Protein AF-A0ABD0NSM3-F1 (afdb_monomer_lite)

Radius of gyration: 14.4 Å; chains: 1; bounding box: 36×29×40 Å

Foldseek 3Di:
DVCLPVPQKWKKKKWWWWDDPNDIDIDIWIWIDHPNWIWTAADDPDPQCGTGRDDDVSNQVVCVVVVIHTAKMAIWATDHSDPPDPDDTGTHPDMDGPVPDDPVVVVVSVVVVVVVNVVD

Sequence (120 aa):
YLTNGLTSVERFPISFKTQFSGHHFHHVVLGVYCNGRYGTLGMSRRADLMDRSELVFDFEDSYRRYQHTMKKIKIGLYVPHNPHVFQPIEWNYLVINACKQSREDMRKELEKHGRDMRMK

Structure (mmCIF, N/CA/C/O backbone):
data_AF-A0ABD0NSM3-F1
#
_entry.id   AF-A0ABD0NSM3-F1
#
loop_
_atom_site.group_PDB
_atom_site.id
_atom_site.type_symbol
_atom_site.label_atom_id
_atom_site.label_alt_id
_atom_site.label_comp_id
_atom_site.label_asym_id
_atom_site.label_entity_id
_atom_site.label_seq_id
_atom_site.pdbx_PDB_ins_code
_atom_site.Cartn_x
_atom_site.Cartn_y
_atom_site.Cartn_z
_atom_site.occupancy
_atom_site.B_iso_or_equiv
_atom_site.auth_seq_id
_atom_site.auth_comp_id
_atom_site.auth_asym_id
_atom_site.auth_atom_id
_atom_site.pdbx_PDB_model_num
ATOM 1 N N . TYR A 1 1 ? 12.746 -9.242 -6.392 1.00 87.62 1 TYR A N 1
ATOM 2 C CA . TYR A 1 1 ? 13.624 -10.261 -6.994 1.00 87.62 1 TYR A CA 1
ATOM 3 C C . TYR A 1 1 ? 12.941 -10.944 -8.171 1.00 87.62 1 TYR A C 1
ATOM 5 O O . TYR A 1 1 ? 13.308 -10.648 -9.297 1.00 87.62 1 TYR A O 1
ATOM 13 N N . LEU A 1 2 ? 11.894 -11.752 -7.944 1.00 93.38 2 LEU A N 1
ATOM 14 C CA . LEU A 1 2 ? 11.190 -12.486 -9.014 1.00 93.38 2 LEU A CA 1
ATOM 15 C C . LEU A 1 2 ? 10.597 -11.586 -10.111 1.00 93.38 2 LEU A C 1
ATOM 17 O O . LEU A 1 2 ? 10.508 -11.978 -11.264 1.00 93.38 2 LEU A O 1
ATOM 21 N N . THR A 1 3 ? 10.232 -10.355 -9.761 1.00 93.38 3 THR A N 1
ATOM 22 C CA . THR A 1 3 ? 9.640 -9.369 -10.674 1.00 93.38 3 THR A CA 1
ATOM 23 C C . THR A 1 3 ? 10.645 -8.349 -11.216 1.00 93.38 3 THR A C 1
ATOM 25 O O . THR A 1 3 ? 10.247 -7.394 -11.869 1.00 93.38 3 THR A O 1
ATOM 28 N N . ASN A 1 4 ? 11.952 -8.511 -10.963 1.00 91.81 4 ASN A N 1
ATOM 29 C CA . ASN A 1 4 ? 12.960 -7.541 -11.413 1.00 91.81 4 ASN A CA 1
ATOM 30 C C . ASN A 1 4 ? 13.041 -7.449 -12.947 1.00 91.81 4 ASN A C 1
ATOM 32 O O . ASN A 1 4 ? 13.235 -6.359 -13.469 1.00 91.81 4 ASN A O 1
ATOM 36 N N . GLY A 1 5 ? 12.855 -8.562 -13.664 1.00 92.94 5 GLY A N 1
ATOM 37 C CA . GLY A 1 5 ? 12.895 -8.585 -15.133 1.00 92.94 5 GLY A CA 1
ATOM 38 C C . GLY A 1 5 ? 11.654 -7.998 -15.818 1.00 92.94 5 GLY A C 1
ATOM 39 O O . GLY A 1 5 ? 11.665 -7.806 -17.028 1.00 92.94 5 GLY A O 1
ATOM 40 N N . LEU A 1 6 ? 10.588 -7.708 -15.065 1.00 93.75 6 LEU A N 1
ATOM 41 C CA . LEU A 1 6 ? 9.323 -7.204 -15.599 1.00 93.75 6 LEU A CA 1
ATOM 42 C C . LEU A 1 6 ? 9.308 -5.673 -15.561 1.00 93.75 6 LEU A C 1
ATOM 44 O O . LEU A 1 6 ? 8.710 -5.084 -14.669 1.00 93.75 6 LEU A O 1
ATOM 48 N N . THR A 1 7 ? 9.972 -5.021 -16.511 1.00 91.12 7 THR A N 1
ATOM 49 C CA . THR A 1 7 ? 10.129 -3.550 -16.535 1.00 91.12 7 THR A CA 1
ATOM 50 C C . THR A 1 7 ? 8.822 -2.774 -16.703 1.00 91.12 7 THR A C 1
ATOM 52 O O . THR A 1 7 ? 8.774 -1.593 -16.397 1.00 91.12 7 THR A O 1
ATOM 55 N N . SER A 1 8 ? 7.747 -3.421 -17.156 1.00 92.50 8 SER A N 1
ATOM 56 C CA . SER A 1 8 ? 6.405 -2.829 -17.215 1.00 92.50 8 SER A CA 1
ATOM 57 C C . SER A 1 8 ? 5.652 -2.870 -15.877 1.00 92.50 8 SER A C 1
ATOM 59 O O . SER A 1 8 ? 4.496 -2.445 -15.818 1.00 92.50 8 SER A O 1
ATOM 61 N N . VAL A 1 9 ? 6.251 -3.454 -14.832 1.00 94.69 9 VAL A N 1
ATOM 62 C CA . VAL A 1 9 ? 5.643 -3.638 -13.511 1.00 94.69 9 VAL A CA 1
ATOM 63 C C . VAL A 1 9 ? 6.428 -2.848 -12.477 1.00 94.69 9 VAL A C 1
ATOM 65 O O . VAL A 1 9 ? 7.460 -3.297 -11.983 1.00 94.69 9 VAL A O 1
ATOM 68 N N . GLU A 1 10 ? 5.871 -1.714 -12.079 1.00 95.31 10 GLU A N 1
ATOM 69 C CA . GLU A 1 10 ? 6.398 -0.931 -10.971 1.00 95.31 10 GLU A CA 1
ATOM 70 C C . GLU A 1 10 ? 6.034 -1.577 -9.637 1.00 95.31 10 GLU A C 1
ATOM 72 O O . GLU A 1 10 ? 4.959 -2.163 -9.480 1.00 95.31 10 GLU A O 1
ATOM 77 N N . ARG A 1 11 ? 6.940 -1.501 -8.660 1.00 95.69 11 ARG A N 1
ATOM 78 C CA . ARG A 1 11 ? 6.809 -2.225 -7.386 1.00 95.69 11 ARG A CA 1
ATOM 79 C C . ARG A 1 11 ? 7.147 -1.312 -6.234 1.00 95.69 11 ARG A C 1
ATOM 81 O O . ARG A 1 11 ? 8.178 -0.659 -6.274 1.00 95.69 11 ARG A O 1
ATOM 88 N N . PHE A 1 12 ? 6.340 -1.310 -5.189 1.00 95.94 12 PHE A N 1
ATOM 89 C CA . PHE A 1 12 ? 6.537 -0.446 -4.031 1.00 95.94 12 PHE A CA 1
ATOM 90 C C . PHE A 1 12 ? 6.029 -1.140 -2.768 1.00 95.94 12 PHE A C 1
ATOM 92 O O . PHE A 1 12 ? 5.035 -1.866 -2.819 1.00 95.94 12 PHE A O 1
ATOM 99 N N . PRO A 1 13 ? 6.687 -0.976 -1.614 1.00 96.25 13 PRO A N 1
ATOM 100 C CA . PRO A 1 13 ? 6.233 -1.630 -0.400 1.00 96.25 13 PRO A CA 1
ATOM 101 C C . PRO A 1 13 ? 5.024 -0.907 0.200 1.00 96.25 13 PRO A C 1
ATOM 103 O O . PRO A 1 13 ? 4.981 0.324 0.258 1.00 96.25 13 PRO A O 1
ATOM 106 N N . ILE A 1 14 ? 4.070 -1.682 0.712 1.00 95.88 14 ILE A N 1
ATOM 107 C CA . ILE A 1 14 ? 2.935 -1.187 1.494 1.00 95.88 14 ILE A CA 1
ATOM 108 C C . ILE A 1 14 ? 2.971 -1.876 2.853 1.00 95.88 14 ILE A C 1
ATOM 110 O O . ILE A 1 14 ? 2.915 -3.101 2.946 1.00 95.88 14 ILE A O 1
ATOM 114 N N . SER A 1 15 ? 3.071 -1.086 3.918 1.00 96.56 15 SER A N 1
ATOM 115 C CA . SER A 1 15 ? 3.098 -1.582 5.292 1.00 96.56 15 SER A CA 1
ATOM 116 C C . SER A 1 15 ? 1.841 -1.173 6.046 1.00 96.56 15 SER A C 1
ATOM 118 O O . SER A 1 15 ? 1.481 0.003 6.092 1.00 96.56 15 SER A O 1
ATOM 120 N N . PHE A 1 16 ? 1.232 -2.129 6.732 1.00 96.25 16 PHE A N 1
ATOM 121 C CA . PHE A 1 16 ? 0.074 -1.932 7.588 1.00 96.25 16 PHE A CA 1
ATOM 122 C C . PHE A 1 16 ? 0.464 -2.150 9.046 1.00 96.25 16 PHE A C 1
ATOM 124 O O . PHE A 1 16 ? 1.054 -3.170 9.411 1.00 96.25 16 PHE A O 1
ATOM 131 N N . LYS A 1 17 ? 0.104 -1.191 9.898 1.00 97.56 17 LYS A N 1
ATOM 132 C CA . LYS A 1 17 ? 0.094 -1.357 11.350 1.00 97.56 17 LYS A CA 1
ATOM 133 C C . LYS A 1 17 ? -1.353 -1.455 11.799 1.00 97.56 17 LYS A C 1
ATOM 135 O O . LYS A 1 17 ? -2.110 -0.498 11.630 1.00 97.56 17 LYS A O 1
ATOM 140 N N . THR A 1 18 ? -1.714 -2.570 12.415 1.00 97.31 18 THR A N 1
ATOM 141 C CA . THR A 1 18 ? -3.058 -2.798 12.956 1.00 97.31 18 THR A CA 1
ATOM 142 C C . THR A 1 18 ? -3.005 -3.068 14.453 1.00 97.31 18 THR A C 1
ATOM 144 O O . THR A 1 18 ? -1.932 -3.295 15.016 1.00 97.31 18 THR A O 1
ATOM 147 N N . GLN A 1 19 ? -4.158 -3.000 15.111 1.00 97.75 19 GLN A N 1
ATOM 148 C CA . GLN A 1 19 ? -4.319 -3.366 16.513 1.00 97.75 19 GLN A CA 1
ATOM 149 C C . GLN A 1 19 ? -5.439 -4.395 16.655 1.00 97.75 19 GLN A C 1
ATOM 151 O O . GLN A 1 19 ? -6.515 -4.195 16.097 1.00 97.75 19 GLN A O 1
ATOM 156 N N . PHE A 1 20 ? -5.194 -5.454 17.421 1.00 97.00 20 PHE A N 1
ATOM 157 C CA . PHE A 1 20 ? -6.185 -6.464 17.793 1.00 97.00 20 PHE A CA 1
ATOM 158 C C . PHE A 1 20 ? -5.933 -6.891 19.241 1.00 97.00 20 PHE A C 1
ATOM 160 O O . PHE A 1 20 ? -4.786 -7.121 19.622 1.00 97.00 20 PHE A O 1
ATOM 167 N N . SER A 1 21 ? -6.988 -6.931 20.060 1.00 95.69 21 SER A N 1
ATOM 168 C CA . SER A 1 21 ? -6.920 -7.308 21.484 1.00 95.69 21 SER A CA 1
ATOM 169 C C . SER A 1 21 ? -5.803 -6.599 22.265 1.00 95.69 21 SER A C 1
ATOM 171 O O . SER A 1 21 ? -5.029 -7.223 22.979 1.00 95.69 21 SER A O 1
ATOM 173 N N . GLY A 1 22 ? -5.661 -5.283 22.072 1.00 94.19 22 GLY A N 1
ATOM 174 C CA . GLY A 1 22 ? -4.632 -4.460 22.726 1.00 94.19 22 GLY A CA 1
ATOM 175 C C . GLY A 1 22 ? -3.232 -4.539 22.099 1.00 94.19 22 GLY A C 1
ATOM 176 O O . GLY A 1 22 ? -2.454 -3.595 22.242 1.00 94.19 22 GLY A O 1
ATOM 177 N N . HIS A 1 23 ? -2.929 -5.579 21.319 1.00 97.00 23 HIS A N 1
ATOM 178 C CA . HIS A 1 23 ? -1.625 -5.785 20.689 1.00 97.00 23 HIS A CA 1
ATOM 179 C C . HIS A 1 23 ? -1.527 -5.148 19.303 1.00 97.00 23 HIS A C 1
ATOM 181 O O . HIS A 1 23 ? -2.505 -5.077 18.558 1.00 97.00 23 HIS A O 1
ATOM 187 N N . HIS A 1 24 ? -0.321 -4.704 18.943 1.00 96.94 24 HIS A N 1
ATOM 188 C CA . HIS A 1 24 ? -0.023 -4.166 17.619 1.00 96.94 24 HIS A CA 1
ATOM 189 C C . HIS A 1 24 ? 0.581 -5.232 16.711 1.00 96.94 24 HIS A C 1
ATOM 191 O O . HIS A 1 24 ? 1.462 -5.981 17.124 1.00 96.94 24 HIS A O 1
ATOM 197 N N . PHE A 1 25 ? 0.153 -5.236 15.452 1.00 97.31 25 PHE A N 1
ATOM 198 C CA . PHE A 1 25 ? 0.627 -6.154 14.426 1.00 97.31 25 PHE A CA 1
ATOM 199 C C . PHE A 1 25 ? 1.159 -5.374 13.231 1.00 97.31 25 PHE A C 1
ATOM 201 O O . PHE A 1 25 ? 0.634 -4.314 12.879 1.00 97.31 25 PHE A O 1
ATOM 208 N N . HIS A 1 26 ? 2.203 -5.918 12.616 1.00 96.75 26 HIS A N 1
ATOM 209 C CA . HIS A 1 26 ? 2.861 -5.360 11.445 1.00 96.75 26 HIS A CA 1
ATOM 210 C C . HIS A 1 26 ? 2.733 -6.349 10.297 1.00 96.75 26 HIS A C 1
ATOM 212 O O . HIS A 1 26 ? 2.976 -7.542 10.469 1.00 96.75 26 HIS A O 1
ATOM 218 N N . HIS A 1 27 ? 2.334 -5.850 9.138 1.00 96.38 27 HIS A N 1
ATOM 219 C CA . HIS A 1 27 ? 2.177 -6.651 7.938 1.00 96.38 27 HIS A CA 1
ATOM 220 C C . HIS A 1 27 ? 2.632 -5.843 6.731 1.00 96.38 27 HIS A C 1
ATOM 222 O O . HIS A 1 27 ? 2.433 -4.629 6.691 1.00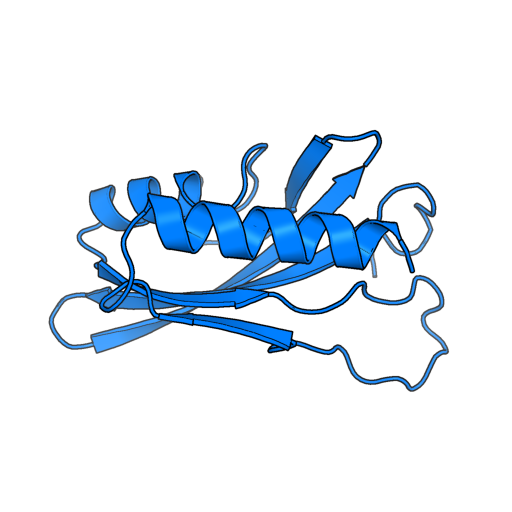 96.38 27 HIS A O 1
ATOM 228 N N . VAL A 1 28 ? 3.263 -6.509 5.771 1.00 96.31 28 VAL A N 1
ATOM 229 C CA . VAL A 1 28 ? 3.834 -5.878 4.586 1.00 96.31 28 VAL A CA 1
ATOM 230 C C . VAL A 1 28 ? 3.429 -6.684 3.368 1.00 96.31 28 VAL A C 1
ATOM 232 O O . VAL A 1 28 ? 3.556 -7.905 3.363 1.00 96.31 28 VAL A O 1
ATOM 235 N N . VAL A 1 29 ? 2.988 -5.979 2.334 1.00 95.88 29 VAL A N 1
ATOM 236 C CA . VAL A 1 29 ? 2.761 -6.523 0.995 1.00 95.88 29 VAL A CA 1
ATOM 237 C C . VAL A 1 29 ? 3.529 -5.691 -0.023 1.00 95.88 29 VAL A C 1
ATOM 239 O O . VAL A 1 29 ? 3.865 -4.528 0.221 1.00 95.88 29 VAL A O 1
ATOM 242 N N . LEU A 1 30 ? 3.819 -6.287 -1.172 1.00 95.75 30 LEU A N 1
ATOM 243 C CA . LEU A 1 30 ? 4.407 -5.598 -2.307 1.00 95.75 30 LEU A CA 1
ATOM 244 C C . LEU A 1 30 ? 3.278 -5.061 -3.185 1.00 95.75 30 LEU A C 1
ATOM 246 O O . LEU A 1 30 ? 2.617 -5.827 -3.878 1.00 95.75 30 LEU A O 1
ATOM 250 N N . GLY A 1 31 ? 3.058 -3.752 -3.160 1.00 95.44 31 GLY A N 1
ATOM 251 C CA . GLY A 1 31 ? 2.227 -3.083 -4.150 1.00 95.44 31 GLY A CA 1
ATOM 252 C C . GLY A 1 31 ? 2.858 -3.204 -5.533 1.00 95.44 31 GLY A C 1
ATOM 253 O O . GLY A 1 31 ? 4.070 -3.047 -5.690 1.00 95.44 31 GLY A O 1
ATOM 254 N N . VAL A 1 32 ? 2.031 -3.494 -6.528 1.00 94.81 32 VAL A N 1
ATOM 255 C CA . VAL A 1 32 ? 2.403 -3.527 -7.938 1.00 94.81 32 VAL A CA 1
ATOM 256 C C . VAL A 1 32 ? 1.536 -2.555 -8.721 1.00 94.81 32 VAL A C 1
ATOM 258 O O . VAL A 1 32 ? 0.350 -2.386 -8.431 1.00 94.81 32 VAL A O 1
ATOM 261 N N . TYR A 1 33 ? 2.131 -1.905 -9.711 1.00 93.88 33 TYR A N 1
ATOM 262 C CA . TYR A 1 33 ? 1.436 -1.052 -10.660 1.00 93.88 33 TYR A CA 1
ATOM 263 C C . TYR A 1 33 ? 1.831 -1.446 -12.080 1.00 93.88 33 TYR A C 1
ATOM 265 O O . TYR A 1 33 ? 3.012 -1.525 -12.408 1.00 93.88 33 TYR A O 1
ATOM 273 N N . CYS A 1 34 ? 0.839 -1.722 -12.920 1.00 92.94 34 CYS A N 1
ATOM 274 C CA . CYS A 1 34 ? 1.048 -2.113 -14.307 1.00 92.94 34 CYS A CA 1
ATOM 275 C C . CYS A 1 34 ? -0.137 -1.647 -15.157 1.00 92.94 34 CYS A C 1
ATOM 277 O O . CYS A 1 34 ? -1.292 -1.898 -14.809 1.00 92.94 34 CYS A O 1
ATOM 279 N N . ASN A 1 35 ? 0.136 -0.962 -16.272 1.00 90.50 35 ASN A N 1
ATOM 280 C CA . ASN A 1 35 ? -0.871 -0.532 -17.253 1.00 90.50 35 ASN A CA 1
ATOM 281 C C . ASN A 1 35 ? -2.082 0.202 -16.643 1.00 90.50 35 ASN A C 1
ATOM 283 O O . ASN A 1 35 ? -3.233 -0.090 -16.966 1.00 90.50 35 ASN A O 1
ATOM 287 N N . GLY A 1 36 ? -1.835 1.140 -15.723 1.00 88.81 36 GLY A N 1
ATOM 288 C CA . GLY A 1 36 ? -2.899 1.931 -15.093 1.00 88.81 36 GLY A CA 1
ATOM 289 C C . GLY A 1 36 ? -3.646 1.218 -13.966 1.00 88.81 36 GLY A C 1
ATOM 290 O O . GLY A 1 36 ? -4.532 1.816 -13.359 1.00 88.81 36 GLY A O 1
ATOM 291 N N . ARG A 1 37 ? -3.299 -0.036 -13.663 1.00 91.06 37 ARG A N 1
ATOM 292 C CA . ARG A 1 37 ? -3.929 -0.830 -12.608 1.00 91.06 37 ARG A CA 1
ATOM 293 C C . ARG A 1 37 ? -2.962 -1.079 -11.471 1.00 91.06 37 ARG A C 1
ATOM 295 O O . ARG A 1 37 ? -1.759 -1.226 -11.677 1.00 91.06 37 ARG A O 1
ATOM 302 N N . TYR A 1 38 ? -3.523 -1.152 -10.276 1.00 92.56 38 TYR A N 1
ATOM 303 C CA . TYR A 1 38 ? -2.787 -1.503 -9.081 1.00 92.56 38 TYR A CA 1
ATOM 304 C C . TYR A 1 38 ? -3.112 -2.929 -8.644 1.00 92.56 38 TYR A C 1
ATOM 306 O O . TYR A 1 38 ? -4.152 -3.474 -8.996 1.00 92.56 38 TYR A O 1
ATOM 314 N N . GLY A 1 39 ? -2.223 -3.519 -7.859 1.00 93.88 39 GLY A N 1
ATOM 315 C CA . GLY A 1 39 ? -2.455 -4.783 -7.179 1.00 93.88 39 GLY A CA 1
ATOM 316 C C . GLY A 1 39 ? -1.433 -5.006 -6.076 1.00 93.88 39 GLY A C 1
ATOM 317 O O . GLY A 1 39 ? -0.575 -4.158 -5.837 1.00 93.88 39 GLY A O 1
ATOM 318 N N . THR A 1 40 ? -1.505 -6.145 -5.406 1.00 94.56 40 THR A N 1
ATOM 319 C CA . THR A 1 40 ? -0.531 -6.553 -4.393 1.00 94.56 40 THR A CA 1
ATOM 320 C C . THR A 1 40 ? -0.049 -7.971 -4.632 1.00 94.56 40 THR A C 1
ATOM 322 O O . THR A 1 40 ? -0.788 -8.812 -5.137 1.00 94.56 40 THR A O 1
ATOM 325 N N . LEU A 1 41 ? 1.193 -8.221 -4.230 1.00 93.38 41 LEU A N 1
ATOM 326 C CA . LEU A 1 41 ? 1.783 -9.540 -4.069 1.00 93.38 41 LEU A CA 1
ATOM 327 C C . LEU A 1 41 ? 2.255 -9.676 -2.624 1.00 93.38 41 LEU A C 1
ATOM 329 O O . LEU A 1 41 ? 2.920 -8.775 -2.102 1.00 93.38 41 LEU A O 1
ATOM 333 N N . GLY A 1 42 ? 1.947 -10.777 -1.954 1.00 91.38 42 GLY A N 1
ATOM 334 C CA . GLY A 1 42 ? 2.364 -10.931 -0.565 1.00 91.38 42 GLY A CA 1
ATOM 335 C C . GLY A 1 42 ? 2.171 -12.323 -0.003 1.00 91.38 42 GLY A C 1
ATOM 336 O O . GLY A 1 42 ? 1.657 -13.220 -0.653 1.00 91.38 42 GLY A O 1
ATOM 337 N N . MET A 1 43 ? 2.587 -12.490 1.248 1.00 90.12 43 MET A N 1
ATOM 338 C CA . MET A 1 43 ? 2.349 -13.709 2.009 1.00 90.12 43 MET A CA 1
ATOM 339 C C . MET A 1 43 ? 1.648 -13.338 3.303 1.00 90.12 43 MET A C 1
ATOM 341 O O . MET A 1 43 ? 2.156 -12.548 4.096 1.00 90.12 43 MET A O 1
ATOM 345 N N . SER A 1 44 ? 0.490 -13.943 3.532 1.00 91.50 44 SER A N 1
ATOM 346 C CA . SER A 1 44 ? -0.271 -13.767 4.758 1.00 91.50 44 SER A CA 1
ATOM 347 C C . SER A 1 44 ? -0.893 -15.085 5.180 1.00 91.50 44 SER A C 1
ATOM 349 O O . SER A 1 44 ? -1.172 -15.963 4.371 1.00 91.50 44 SER A O 1
ATOM 351 N N . ARG A 1 45 ? -1.156 -15.211 6.481 1.00 90.56 45 ARG A N 1
ATOM 352 C CA . ARG A 1 45 ? -1.928 -16.333 7.037 1.00 90.56 45 ARG A CA 1
ATOM 353 C C . ARG A 1 45 ? -3.404 -16.281 6.617 1.00 90.56 45 ARG A C 1
ATOM 355 O O . ARG A 1 45 ? -4.139 -17.230 6.867 1.00 90.56 45 ARG A O 1
ATOM 362 N N . ARG A 1 46 ? -3.856 -15.154 6.055 1.00 90.25 46 ARG A N 1
ATOM 363 C CA . ARG A 1 46 ? -5.220 -14.932 5.565 1.00 90.25 46 ARG A CA 1
ATOM 364 C C . ARG A 1 46 ? -5.172 -14.626 4.070 1.00 90.25 46 ARG A C 1
ATOM 366 O O . ARG A 1 46 ? -4.436 -13.732 3.658 1.00 90.25 46 ARG A O 1
ATOM 373 N N . ALA A 1 47 ? -5.964 -15.354 3.286 1.00 88.88 47 ALA A N 1
ATOM 374 C CA . ALA A 1 47 ? -5.942 -15.275 1.824 1.00 88.88 47 ALA A CA 1
ATOM 375 C C . ALA A 1 47 ? -6.371 -13.902 1.275 1.00 88.88 47 ALA A C 1
ATOM 377 O O . ALA A 1 47 ? -5.939 -13.489 0.208 1.00 88.88 47 ALA A O 1
ATOM 378 N N . ASP A 1 48 ? -7.191 -13.168 2.018 1.00 88.50 48 ASP A N 1
ATOM 379 C CA . ASP A 1 48 ? -7.682 -11.835 1.668 1.00 88.50 48 ASP A CA 1
ATOM 380 C C . ASP A 1 48 ? -6.740 -10.695 2.091 1.00 88.50 48 ASP A C 1
ATOM 382 O O . ASP A 1 48 ? -7.042 -9.531 1.833 1.00 88.50 48 ASP A O 1
ATOM 386 N N . LEU A 1 49 ? -5.602 -11.019 2.713 1.00 90.00 49 LEU A N 1
ATOM 387 C CA . LEU A 1 49 ? -4.567 -10.078 3.138 1.00 90.00 49 LEU A CA 1
ATOM 388 C C . LEU A 1 49 ? -3.234 -10.354 2.422 1.00 90.00 49 LEU A C 1
ATOM 390 O O . LEU A 1 49 ? -2.184 -10.171 3.021 1.00 90.00 49 LEU A O 1
ATOM 394 N N . MET A 1 50 ? -3.246 -10.827 1.176 1.00 88.81 50 MET A N 1
ATOM 395 C CA . MET A 1 50 ? -2.032 -11.091 0.387 1.00 88.81 50 MET A CA 1
ATOM 396 C C . MET A 1 50 ? -2.167 -10.540 -1.036 1.00 88.81 50 MET A C 1
ATOM 398 O O . MET A 1 50 ? -1.909 -9.355 -1.247 1.00 88.81 50 MET A O 1
ATOM 402 N N . ASP A 1 51 ? -2.606 -11.360 -1.986 1.00 87.06 51 ASP A N 1
ATOM 403 C CA . ASP A 1 51 ? -2.735 -11.000 -3.393 1.00 87.06 51 ASP A CA 1
ATOM 404 C C . ASP A 1 51 ? -4.116 -10.395 -3.661 1.00 87.06 51 ASP A C 1
ATOM 406 O O . ASP A 1 51 ? -5.154 -11.004 -3.383 1.00 87.06 51 ASP A O 1
ATOM 410 N N . ARG A 1 52 ? -4.138 -9.157 -4.158 1.00 82.94 52 ARG A N 1
ATOM 411 C CA . ARG A 1 52 ? -5.362 -8.375 -4.385 1.00 82.94 52 ARG A CA 1
ATOM 412 C C . ARG A 1 52 ? -5.207 -7.504 -5.625 1.00 82.94 52 ARG A C 1
ATOM 414 O O . ARG A 1 52 ? -4.115 -7.033 -5.929 1.00 82.94 52 ARG A O 1
ATOM 421 N N . SER A 1 53 ? -6.315 -7.234 -6.306 1.00 73.06 53 SER A N 1
ATOM 422 C CA . SER A 1 53 ? -6.393 -6.286 -7.427 1.00 73.06 53 SER A CA 1
ATOM 423 C C . SER A 1 53 ? -6.684 -4.843 -6.994 1.00 73.06 53 SER A C 1
ATOM 425 O O . SER A 1 53 ? -6.686 -3.946 -7.828 1.00 73.06 53 SER A O 1
ATOM 427 N N . GLU A 1 54 ? -6.946 -4.596 -5.708 1.00 72.44 54 GLU A N 1
ATOM 428 C CA . GLU A 1 54 ? -7.258 -3.270 -5.161 1.00 72.44 54 GLU A CA 1
ATOM 429 C C . GLU A 1 54 ? -6.553 -3.069 -3.810 1.00 72.44 54 GLU A C 1
ATOM 431 O O . GLU A 1 54 ? -6.418 -4.000 -3.014 1.00 72.44 54 GLU A O 1
ATOM 436 N N . LEU A 1 55 ? -6.020 -1.862 -3.581 1.00 77.62 55 LEU A N 1
ATOM 437 C CA . LEU A 1 55 ? -4.826 -1.714 -2.739 1.00 77.62 55 LEU A CA 1
ATOM 438 C C . LEU A 1 55 ? -5.046 -1.501 -1.245 1.00 77.62 55 LEU A C 1
ATOM 440 O O . LEU A 1 55 ? -4.428 -2.191 -0.449 1.00 77.62 55 LEU A O 1
ATOM 444 N N . VAL A 1 56 ? -5.765 -0.454 -0.837 1.00 85.88 56 VAL A N 1
ATOM 445 C CA . VAL A 1 56 ? -5.627 0.045 0.549 1.00 85.88 56 VAL A CA 1
ATOM 446 C C . VAL A 1 56 ? -6.903 -0.134 1.351 1.00 85.88 56 VAL A C 1
ATOM 448 O O . VAL A 1 56 ? -6.883 -0.768 2.405 1.00 85.88 56 VAL A O 1
ATOM 451 N N . PHE A 1 57 ? -8.020 0.387 0.852 1.00 90.31 57 PHE A N 1
ATOM 452 C CA . PHE A 1 57 ? -9.297 0.287 1.558 1.00 90.31 57 PHE A CA 1
ATOM 453 C C . PHE A 1 57 ? -9.822 -1.149 1.625 1.00 90.31 57 PHE A C 1
ATOM 455 O O . PHE A 1 57 ? -10.408 -1.557 2.618 1.00 90.31 57 PHE A O 1
ATOM 462 N N . ASP A 1 58 ? -9.496 -1.943 0.618 1.00 90.38 58 ASP A N 1
ATOM 463 C CA . ASP A 1 58 ? -9.755 -3.372 0.567 1.00 90.38 58 ASP A CA 1
ATOM 464 C C . ASP A 1 58 ? -9.051 -4.156 1.674 1.00 90.38 58 ASP A C 1
ATOM 466 O O . ASP A 1 58 ? -9.639 -5.044 2.299 1.00 90.38 58 ASP A O 1
ATOM 470 N N . PHE A 1 59 ? -7.797 -3.802 1.959 1.00 92.38 59 PHE A N 1
ATOM 471 C CA . PHE A 1 59 ? -7.071 -4.352 3.096 1.00 92.38 59 PHE A CA 1
ATOM 472 C C . PHE A 1 59 ? -7.682 -3.877 4.408 1.00 92.38 59 PHE A C 1
ATOM 474 O O . PHE A 1 59 ? -7.848 -4.686 5.314 1.00 92.38 59 PHE A O 1
ATOM 481 N N . GLU A 1 60 ? -8.050 -2.599 4.520 1.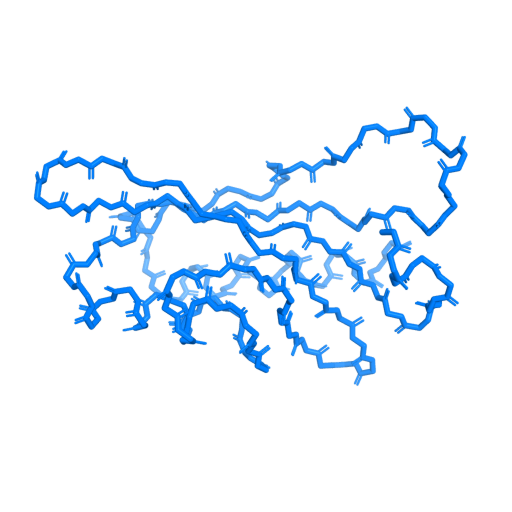00 92.81 60 GLU A N 1
ATOM 482 C CA . GLU A 1 60 ? -8.722 -2.065 5.709 1.00 92.81 60 GLU A CA 1
ATOM 483 C C . GLU A 1 60 ? -10.020 -2.828 6.021 1.00 92.81 60 GLU A C 1
ATOM 485 O O . GLU A 1 60 ? -10.209 -3.304 7.144 1.00 92.81 60 GLU A O 1
ATOM 490 N N . ASP A 1 61 ? -10.876 -3.012 5.016 1.00 93.38 61 ASP A N 1
ATOM 491 C CA . ASP A 1 61 ? -12.141 -3.730 5.144 1.00 93.38 61 ASP A CA 1
ATOM 492 C C . ASP A 1 61 ? -11.899 -5.229 5.441 1.00 93.38 61 ASP A C 1
ATOM 494 O O . ASP A 1 61 ? -12.626 -5.834 6.233 1.00 93.38 61 ASP A O 1
ATOM 498 N N . SER A 1 62 ? -10.827 -5.825 4.902 1.00 94.00 62 SER A N 1
ATOM 499 C CA . SER A 1 62 ? -10.420 -7.209 5.205 1.00 94.00 62 SER A CA 1
ATOM 500 C C . SER A 1 62 ? -9.888 -7.379 6.630 1.00 94.00 62 SER A C 1
ATOM 502 O O . SER A 1 62 ? -10.277 -8.310 7.331 1.00 94.00 62 SER A O 1
ATOM 504 N N . TYR A 1 63 ? -9.079 -6.441 7.123 1.00 95.12 63 TYR A N 1
ATOM 505 C CA . TYR A 1 63 ? -8.649 -6.420 8.521 1.00 95.12 63 TYR A CA 1
ATOM 506 C C . TYR A 1 63 ? -9.827 -6.292 9.482 1.00 95.12 63 TYR A C 1
ATOM 508 O O . TYR A 1 63 ? -9.857 -6.984 10.504 1.00 95.12 63 TYR A O 1
ATOM 516 N N . ARG A 1 64 ? -10.821 -5.465 9.135 1.00 94.12 64 ARG A N 1
ATOM 517 C CA . ARG A 1 64 ? -12.024 -5.281 9.952 1.00 94.12 64 ARG A CA 1
ATOM 518 C C . ARG A 1 64 ? -12.780 -6.599 10.159 1.00 94.12 64 ARG A C 1
ATOM 520 O O . ARG A 1 64 ? -13.247 -6.844 11.269 1.00 94.12 64 ARG A O 1
ATOM 527 N N . ARG A 1 65 ? -12.828 -7.488 9.154 1.00 95.62 65 ARG A N 1
ATOM 528 C CA . ARG A 1 65 ? -13.436 -8.833 9.281 1.00 95.62 65 ARG A CA 1
ATOM 529 C C . ARG A 1 65 ? -12.755 -9.712 10.330 1.00 95.62 65 ARG A C 1
ATOM 531 O O . ARG A 1 65 ? -13.408 -10.554 10.935 1.00 95.62 65 ARG A O 1
ATOM 538 N N . TYR A 1 66 ? -11.469 -9.492 10.582 1.00 95.19 66 TYR A N 1
ATOM 539 C CA . TYR A 1 66 ? -10.708 -10.187 11.622 1.00 95.19 66 TYR A CA 1
ATOM 540 C C . TYR A 1 66 ? -10.601 -9.386 12.921 1.00 95.19 66 TYR A C 1
ATOM 542 O O . TYR A 1 66 ? -9.739 -9.683 13.742 1.00 95.19 66 TYR A O 1
ATOM 550 N N . GLN A 1 67 ? -11.451 -8.369 13.108 1.00 95.56 67 GLN A N 1
ATOM 551 C CA . GLN A 1 67 ? -11.473 -7.502 14.292 1.00 95.56 67 GLN A CA 1
ATOM 552 C C . GLN A 1 67 ? -10.176 -6.697 14.495 1.00 95.56 67 GLN A C 1
ATOM 554 O O . GLN A 1 67 ? -9.920 -6.166 15.576 1.00 95.56 67 GLN A O 1
ATOM 559 N N . HIS A 1 68 ? -9.358 -6.567 13.450 1.00 97.12 68 HIS A N 1
ATOM 560 C CA . HIS A 1 68 ? -8.201 -5.686 13.466 1.00 97.12 68 HIS A CA 1
ATOM 561 C C . HIS A 1 68 ? -8.630 -4.255 13.136 1.00 97.12 68 HIS A C 1
ATOM 563 O O . HIS A 1 68 ? -9.295 -3.999 12.133 1.00 97.12 68 HIS A O 1
ATOM 569 N N . THR A 1 69 ? -8.158 -3.302 13.936 1.00 95.94 69 THR A N 1
ATOM 570 C CA . THR A 1 69 ? -8.314 -1.869 13.669 1.00 95.94 69 THR A CA 1
ATOM 571 C C . THR A 1 69 ? -7.064 -1.335 12.981 1.00 95.94 69 THR A C 1
ATOM 573 O O . THR A 1 69 ? -5.960 -1.443 13.524 1.00 95.94 69 THR A O 1
ATOM 576 N N . MET A 1 70 ? -7.221 -0.727 11.803 1.00 96.25 70 MET A N 1
ATOM 577 C CA . MET A 1 70 ? -6.121 -0.083 11.083 1.00 96.25 70 MET A CA 1
ATOM 578 C C . MET A 1 70 ? -5.616 1.142 11.856 1.00 96.25 70 MET A C 1
ATOM 580 O O . MET A 1 70 ? -6.390 2.027 12.214 1.00 96.25 70 MET A O 1
ATOM 584 N N . LYS A 1 71 ? -4.309 1.198 12.134 1.00 96.44 71 LYS A N 1
ATOM 585 C CA . LYS A 1 71 ? -3.675 2.312 12.863 1.00 96.44 71 LYS A CA 1
ATOM 586 C C . LYS A 1 71 ? -2.826 3.189 11.962 1.00 96.44 71 LYS A C 1
ATOM 588 O O . LYS A 1 71 ? -2.836 4.408 12.097 1.00 96.44 71 LYS A O 1
ATOM 593 N N . LYS A 1 72 ? -2.037 2.576 11.084 1.00 96.62 72 LYS A N 1
ATOM 594 C CA . LYS A 1 72 ? -1.110 3.301 10.215 1.00 96.62 72 LYS A CA 1
ATOM 595 C C . LYS A 1 72 ? -0.900 2.537 8.923 1.00 96.62 72 LYS A C 1
ATOM 597 O O . LYS A 1 72 ? -0.753 1.318 8.954 1.00 96.62 72 LYS A O 1
ATOM 602 N N . ILE A 1 73 ? -0.832 3.276 7.829 1.00 96.12 73 ILE A N 1
ATOM 603 C CA . ILE A 1 73 ? -0.513 2.761 6.501 1.00 96.12 73 ILE A CA 1
ATOM 604 C C . ILE A 1 73 ? 0.741 3.490 6.050 1.00 96.12 73 ILE A C 1
ATOM 606 O O . ILE A 1 73 ? 0.848 4.703 6.235 1.00 96.12 73 ILE A O 1
ATOM 610 N N . LYS A 1 74 ? 1.715 2.755 5.528 1.00 96.56 74 LYS A N 1
ATOM 611 C CA . LYS A 1 74 ? 2.940 3.337 4.991 1.00 96.56 74 LYS A CA 1
ATOM 612 C C . LYS A 1 74 ? 3.156 2.858 3.573 1.00 96.56 74 LYS A C 1
ATOM 614 O O . LYS A 1 74 ? 3.005 1.665 3.321 1.00 96.56 74 LYS A O 1
ATOM 619 N N . ILE A 1 75 ? 3.511 3.775 2.686 1.00 95.88 75 ILE A N 1
ATOM 620 C CA . ILE A 1 75 ? 3.790 3.481 1.284 1.00 95.88 75 ILE A CA 1
ATOM 621 C C . ILE A 1 75 ? 5.198 3.967 0.969 1.00 95.88 75 ILE A C 1
ATOM 623 O O . ILE A 1 75 ? 5.576 5.087 1.320 1.00 95.88 75 ILE A O 1
ATOM 627 N N . GLY A 1 76 ? 5.984 3.078 0.376 1.00 95.50 76 GLY A N 1
ATOM 628 C CA . GLY A 1 76 ? 7.334 3.365 -0.080 1.00 95.50 76 GLY A CA 1
ATOM 629 C C . GLY A 1 76 ? 7.401 3.879 -1.512 1.00 95.50 76 GLY A C 1
ATOM 630 O O . GLY A 1 76 ? 6.390 4.011 -2.195 1.00 95.50 76 GLY A O 1
ATOM 631 N N . LEU A 1 77 ? 8.622 4.134 -1.977 1.00 95.06 77 LEU A N 1
ATOM 632 C CA . LEU A 1 77 ? 8.878 4.484 -3.376 1.00 95.06 77 LEU A CA 1
ATOM 633 C C . LEU A 1 77 ? 8.989 3.235 -4.259 1.00 95.06 77 LEU A C 1
ATOM 635 O O . LEU A 1 77 ? 9.024 2.104 -3.761 1.00 95.06 77 LEU A O 1
ATOM 639 N N . TYR A 1 78 ? 9.068 3.449 -5.576 1.00 94.44 78 TYR A N 1
ATOM 640 C CA . TYR A 1 78 ? 9.370 2.366 -6.501 1.00 94.44 78 TYR A CA 1
ATOM 641 C C . TYR A 1 78 ? 10.732 1.744 -6.206 1.00 94.44 78 TYR A C 1
ATOM 643 O O . TYR A 1 78 ? 11.735 2.426 -5.992 1.00 94.44 78 TYR A O 1
ATOM 651 N N . VAL A 1 79 ? 10.741 0.416 -6.183 1.00 94.25 79 VAL A N 1
ATOM 652 C CA . VAL A 1 79 ? 11.930 -0.396 -5.983 1.00 94.25 79 VAL A CA 1
ATOM 653 C C . VAL A 1 79 ? 12.636 -0.539 -7.330 1.00 94.25 79 VAL A C 1
ATOM 655 O O . VAL A 1 79 ? 12.030 -1.076 -8.266 1.00 94.25 79 VAL A O 1
ATOM 658 N N . PRO A 1 80 ? 13.919 -0.149 -7.438 1.00 92.81 80 PRO A N 1
ATOM 659 C CA . PRO A 1 80 ? 14.678 -0.295 -8.672 1.00 92.81 80 PRO A CA 1
ATOM 660 C C . PRO A 1 80 ? 14.670 -1.733 -9.207 1.00 92.81 80 PRO A C 1
ATOM 662 O O . PRO A 1 80 ? 14.728 -2.713 -8.455 1.00 92.81 80 PRO A O 1
ATOM 665 N N . HIS A 1 81 ? 14.597 -1.873 -10.530 1.00 92.50 81 HIS A N 1
ATOM 666 C CA . HIS A 1 81 ? 14.636 -3.178 -11.199 1.00 92.50 81 HIS A CA 1
ATOM 667 C C . HIS A 1 81 ? 16.034 -3.797 -11.183 1.00 92.50 81 HIS A C 1
ATOM 669 O O . HIS A 1 81 ? 16.170 -5.015 -11.056 1.00 92.50 81 HIS A O 1
ATOM 675 N N . ASN A 1 82 ? 17.068 -2.957 -11.264 1.00 90.44 82 ASN A N 1
ATOM 676 C CA . ASN A 1 82 ? 18.455 -3.392 -11.249 1.00 90.44 82 ASN A CA 1
ATOM 677 C C . ASN A 1 82 ? 18.854 -3.885 -9.838 1.00 90.44 82 ASN A C 1
ATOM 679 O O . ASN A 1 82 ? 18.922 -3.074 -8.913 1.00 90.44 82 ASN A O 1
ATOM 683 N N . PRO A 1 83 ? 19.150 -5.189 -9.658 1.00 84.25 83 PRO A N 1
ATOM 684 C CA . PRO A 1 83 ? 19.507 -5.754 -8.356 1.00 84.25 83 PRO A CA 1
ATOM 685 C C . PRO A 1 83 ? 20.890 -5.318 -7.850 1.00 84.25 83 PRO A C 1
ATOM 687 O O . PRO A 1 83 ? 21.188 -5.526 -6.680 1.00 84.25 83 PRO A O 1
ATOM 690 N N . HIS A 1 84 ? 21.733 -4.733 -8.705 1.00 84.88 84 HIS A N 1
ATOM 691 C CA . HIS A 1 84 ? 23.081 -4.274 -8.351 1.00 84.88 84 HIS A CA 1
ATOM 692 C C . HIS A 1 84 ? 23.114 -2.830 -7.839 1.00 84.88 84 HIS A C 1
ATOM 694 O O . HIS A 1 84 ? 24.176 -2.307 -7.508 1.00 84.88 84 HIS A O 1
ATOM 700 N N . VAL A 1 85 ? 21.958 -2.167 -7.782 1.00 84.94 85 VAL A N 1
ATOM 701 C CA . VAL A 1 85 ? 21.843 -0.833 -7.201 1.00 84.94 85 VAL A CA 1
ATOM 702 C C . VAL A 1 85 ? 21.878 -0.961 -5.679 1.00 84.94 85 VAL A C 1
ATOM 704 O O . VAL A 1 85 ? 21.002 -1.577 -5.080 1.00 84.94 85 VAL A O 1
ATOM 707 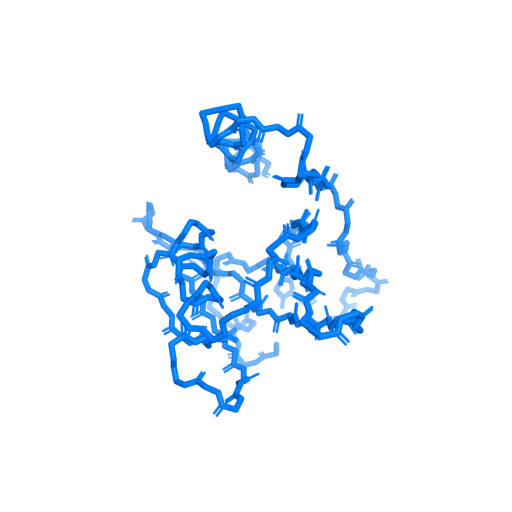N N . PHE A 1 86 ? 22.867 -0.333 -5.043 1.00 82.12 86 PHE A N 1
ATOM 708 C CA . PHE A 1 86 ? 23.034 -0.305 -3.581 1.00 82.12 86 PHE A CA 1
ATOM 709 C C . PHE A 1 86 ? 22.094 0.688 -2.869 1.00 82.12 86 PHE A C 1
ATOM 711 O O . PHE A 1 86 ? 22.320 1.061 -1.719 1.00 82.12 86 PHE A O 1
ATOM 718 N N . GLN A 1 87 ? 21.037 1.139 -3.544 1.00 87.88 87 GLN A N 1
ATOM 719 C CA . GLN A 1 87 ? 20.053 2.041 -2.960 1.00 87.88 87 GLN A CA 1
ATOM 720 C C . GLN A 1 87 ? 19.139 1.254 -2.010 1.00 87.88 87 GLN A C 1
ATOM 722 O O . GLN A 1 87 ? 18.544 0.255 -2.426 1.00 87.88 87 GLN A O 1
ATOM 727 N N . PRO A 1 88 ? 18.990 1.684 -0.745 1.00 90.25 88 PRO A N 1
ATOM 728 C CA . PRO A 1 88 ? 18.057 1.044 0.166 1.00 90.25 88 PRO A CA 1
ATOM 729 C C . PRO A 1 88 ? 16.618 1.233 -0.323 1.00 90.25 88 PRO A C 1
ATOM 731 O O . PRO A 1 88 ? 16.269 2.258 -0.910 1.00 90.25 88 PRO A O 1
ATOM 734 N N . ILE A 1 89 ? 15.766 0.245 -0.046 1.00 92.00 89 ILE A N 1
ATOM 735 C CA . ILE A 1 89 ? 14.327 0.369 -0.291 1.00 92.00 89 ILE A CA 1
ATOM 736 C C . ILE A 1 89 ? 13.786 1.473 0.619 1.00 92.00 89 ILE A C 1
ATOM 738 O O . ILE A 1 89 ? 13.955 1.415 1.838 1.00 92.00 89 ILE A O 1
ATOM 742 N N . GLU A 1 90 ? 13.108 2.456 0.032 1.00 94.69 90 GLU A N 1
ATOM 743 C CA . GLU A 1 90 ? 12.376 3.456 0.799 1.00 94.69 90 GLU A CA 1
ATOM 744 C C . GLU A 1 90 ? 11.028 2.872 1.223 1.00 94.69 90 GLU A C 1
ATOM 746 O O . GLU A 1 90 ? 10.173 2.601 0.382 1.00 94.69 90 GLU A O 1
ATOM 751 N N . TRP A 1 91 ? 10.839 2.670 2.526 1.00 93.31 91 TRP A N 1
ATOM 752 C CA . TRP A 1 91 ? 9.670 1.988 3.093 1.00 93.31 91 TRP A CA 1
ATOM 753 C C . TRP A 1 91 ? 8.594 2.939 3.619 1.00 93.31 91 TRP A C 1
ATOM 755 O O . TRP A 1 91 ? 7.457 2.514 3.826 1.00 93.31 91 TRP A O 1
ATOM 765 N N . ASN A 1 92 ? 8.944 4.191 3.930 1.00 93.12 92 ASN A N 1
ATOM 766 C CA . ASN A 1 92 ? 8.095 5.073 4.735 1.00 93.12 92 ASN A CA 1
ATOM 767 C C . ASN A 1 92 ? 7.919 6.460 4.104 1.00 93.12 92 ASN A C 1
ATOM 769 O O . ASN A 1 92 ? 7.796 7.440 4.838 1.00 93.12 92 ASN A O 1
ATOM 773 N N . TYR A 1 93 ? 7.901 6.547 2.773 1.00 94.12 93 TYR A N 1
ATOM 774 C CA . TYR A 1 93 ? 7.788 7.825 2.071 1.00 94.12 93 TYR A CA 1
ATOM 775 C C . TYR A 1 93 ? 6.467 8.541 2.379 1.00 94.12 93 TYR A C 1
ATOM 777 O O . TYR A 1 93 ? 6.461 9.703 2.779 1.00 94.12 93 TYR A O 1
ATOM 785 N N . LEU A 1 94 ? 5.344 7.831 2.250 1.00 95.12 94 LEU A N 1
ATOM 786 C CA . LEU A 1 94 ? 4.035 8.292 2.697 1.00 95.12 94 LEU A CA 1
ATOM 787 C C . LEU A 1 94 ? 3.647 7.549 3.974 1.00 95.12 94 LEU A C 1
ATOM 789 O O . LEU A 1 94 ? 3.704 6.320 4.025 1.00 95.12 94 LEU A O 1
ATOM 793 N N . VAL A 1 95 ? 3.210 8.282 4.999 1.00 96.31 95 VAL A N 1
ATOM 794 C CA . VAL A 1 95 ? 2.743 7.708 6.266 1.00 96.31 95 VAL A CA 1
ATOM 795 C C . VAL A 1 95 ? 1.386 8.294 6.631 1.00 96.31 95 VAL A C 1
ATOM 797 O O . VAL A 1 95 ? 1.294 9.438 7.059 1.00 96.31 95 VAL A O 1
ATOM 800 N N . ILE A 1 96 ? 0.350 7.466 6.541 1.00 94.88 96 ILE A N 1
ATOM 801 C CA . ILE A 1 96 ? -1.041 7.834 6.810 1.00 94.88 96 ILE A CA 1
ATOM 802 C C . ILE A 1 96 ? -1.441 7.322 8.192 1.00 94.88 96 ILE A C 1
ATOM 804 O O . ILE A 1 96 ? -1.216 6.151 8.528 1.00 94.88 96 ILE A O 1
ATOM 808 N N . ASN A 1 97 ? -2.058 8.179 9.006 1.00 94.88 97 ASN A N 1
ATOM 809 C CA . ASN A 1 97 ? -2.606 7.792 10.301 1.00 94.88 97 ASN A CA 1
ATOM 810 C C . ASN A 1 97 ? -4.113 7.550 10.182 1.00 94.88 97 ASN A C 1
ATOM 812 O O . ASN A 1 97 ? -4.916 8.463 10.361 1.00 94.88 97 ASN A O 1
ATOM 816 N N . ALA A 1 98 ? -4.481 6.290 9.947 1.00 91.12 98 ALA A N 1
ATOM 817 C CA . ALA A 1 98 ? -5.864 5.876 9.710 1.00 91.12 98 ALA A CA 1
ATOM 818 C C . ALA A 1 98 ? -6.820 6.167 10.885 1.00 91.12 98 ALA A C 1
ATOM 820 O O . ALA A 1 98 ? -8.027 6.191 10.697 1.00 91.12 98 ALA A O 1
ATOM 821 N N . CYS A 1 99 ? -6.312 6.406 12.101 1.00 88.81 99 CYS A N 1
ATOM 822 C CA . CYS A 1 99 ? -7.157 6.794 13.237 1.00 88.81 99 CYS A CA 1
ATOM 823 C C . CYS A 1 99 ? -7.460 8.295 13.307 1.00 88.81 99 CYS A C 1
ATOM 825 O O . CYS A 1 99 ? -8.334 8.691 14.070 1.00 88.81 99 CYS A O 1
ATOM 827 N N . LYS A 1 100 ? -6.693 9.134 12.602 1.00 90.12 100 LYS A N 1
ATOM 828 C CA . LYS A 1 100 ? -6.786 10.601 12.692 1.00 90.12 100 LYS A CA 1
ATOM 829 C C . LYS A 1 100 ? -7.370 11.249 11.439 1.00 90.12 100 LYS A C 1
ATOM 831 O O . LYS A 1 100 ? -7.587 12.454 11.445 1.00 90.12 100 LYS A O 1
ATOM 836 N N . GLN A 1 101 ? -7.561 10.482 10.373 1.00 89.00 101 GLN A N 1
ATOM 837 C CA . GLN A 1 101 ? -7.941 10.986 9.058 1.00 89.00 101 GLN A CA 1
ATOM 838 C C . GLN A 1 101 ? -9.223 10.302 8.591 1.00 89.00 101 GLN A C 1
ATOM 840 O O . GLN A 1 101 ? -9.451 9.129 8.889 1.00 89.00 101 GLN A O 1
ATOM 845 N N . SER A 1 102 ? -10.058 11.041 7.860 1.00 90.75 102 SER A N 1
ATOM 846 C CA . SER A 1 102 ? -11.238 10.473 7.214 1.00 90.75 102 SER A CA 1
ATOM 847 C C . SER A 1 102 ? -10.832 9.590 6.026 1.00 90.75 102 SER A C 1
ATOM 849 O O . SER A 1 102 ? -9.764 9.770 5.433 1.00 90.75 102 SER A O 1
ATOM 851 N N . ARG A 1 103 ? -11.709 8.659 5.625 1.00 89.81 103 ARG A N 1
ATOM 852 C CA . ARG A 1 103 ? -11.485 7.803 4.442 1.00 89.81 103 ARG A CA 1
ATOM 853 C C . ARG A 1 103 ? -11.282 8.635 3.165 1.00 89.81 103 ARG A C 1
ATOM 855 O O . ARG A 1 103 ? -10.529 8.225 2.284 1.00 89.81 103 ARG A O 1
ATOM 862 N N . GLU A 1 104 ? -11.915 9.804 3.067 1.00 91.19 104 GLU A N 1
ATOM 863 C CA . GLU A 1 104 ? -11.775 10.722 1.929 1.00 91.19 104 GLU A CA 1
ATOM 864 C C . GLU A 1 104 ? -10.417 11.425 1.902 1.00 91.19 104 GLU A C 1
ATOM 866 O O . GLU A 1 104 ? -9.787 11.500 0.847 1.00 91.19 104 GLU A O 1
ATOM 871 N N . ASP A 1 105 ? -9.929 11.894 3.051 1.00 92.50 105 ASP A N 1
ATOM 872 C CA . ASP A 1 105 ? -8.617 12.546 3.133 1.00 92.50 105 ASP A CA 1
ATOM 873 C C . ASP A 1 105 ? -7.496 11.550 2.844 1.00 92.50 105 ASP A C 1
ATOM 875 O O . ASP A 1 105 ? -6.594 11.832 2.054 1.00 92.50 105 ASP A O 1
ATOM 879 N N . MET A 1 106 ? -7.613 10.336 3.393 1.00 92.19 106 MET A N 1
ATOM 880 C CA . MET A 1 106 ? -6.703 9.237 3.073 1.00 92.19 106 MET A CA 1
ATOM 881 C C . MET A 1 106 ? -6.696 8.949 1.570 1.00 92.19 106 MET A C 1
ATOM 883 O O . MET A 1 106 ? -5.631 8.781 0.980 1.00 92.19 106 MET A O 1
ATOM 887 N N . ARG A 1 107 ? -7.869 8.926 0.923 1.00 91.88 107 ARG A N 1
ATOM 888 C CA . ARG A 1 107 ? -7.973 8.712 -0.527 1.00 91.88 107 ARG A CA 1
ATOM 889 C C . ARG A 1 107 ? -7.234 9.799 -1.303 1.00 91.88 107 ARG A C 1
ATOM 891 O O . ARG A 1 107 ? -6.462 9.468 -2.198 1.00 91.88 107 ARG A O 1
ATOM 898 N N . LYS A 1 108 ? -7.422 11.073 -0.947 1.00 93.56 108 LYS A N 1
ATOM 899 C CA . LYS A 1 108 ? -6.743 12.201 -1.607 1.00 93.56 108 LYS A CA 1
ATOM 900 C C . LYS A 1 108 ? -5.221 12.098 -1.491 1.00 93.56 108 LYS A C 1
ATOM 902 O O . LYS A 1 108 ? -4.524 12.331 -2.478 1.00 93.56 108 LYS A O 1
ATOM 907 N N . GLU A 1 109 ? -4.703 11.727 -0.320 1.00 93.31 109 GLU A N 1
ATOM 908 C CA . GLU A 1 109 ? -3.262 11.529 -0.113 1.00 93.31 109 GLU A CA 1
ATOM 909 C C . GLU A 1 109 ? -2.715 10.359 -0.936 1.00 93.31 109 GLU A C 1
ATOM 911 O O . GLU A 1 109 ? -1.687 10.504 -1.597 1.00 93.31 109 GLU A O 1
ATOM 916 N N . LEU A 1 110 ? -3.427 9.229 -0.954 1.00 92.00 110 LEU A N 1
ATOM 917 C CA . LEU A 1 110 ? -3.068 8.058 -1.757 1.00 92.00 110 LEU A CA 1
ATOM 918 C C . LEU A 1 110 ? -3.052 8.375 -3.257 1.00 92.00 110 LEU A C 1
ATOM 920 O O . LEU A 1 110 ? -2.108 8.014 -3.956 1.00 92.00 110 LEU A O 1
ATOM 924 N N . GLU A 1 111 ? -4.070 9.076 -3.758 1.00 91.81 111 GLU A N 1
ATOM 925 C CA . GLU A 1 111 ? -4.160 9.472 -5.166 1.00 91.81 111 GLU A CA 1
ATOM 926 C C . GLU A 1 111 ? -3.079 10.478 -5.554 1.00 91.81 111 GLU A C 1
ATOM 928 O O . GLU A 1 111 ? -2.487 10.364 -6.631 1.00 91.81 111 GLU A O 1
ATOM 933 N N . LYS A 1 112 ? -2.802 11.457 -4.684 1.00 93.31 112 LYS A N 1
ATOM 93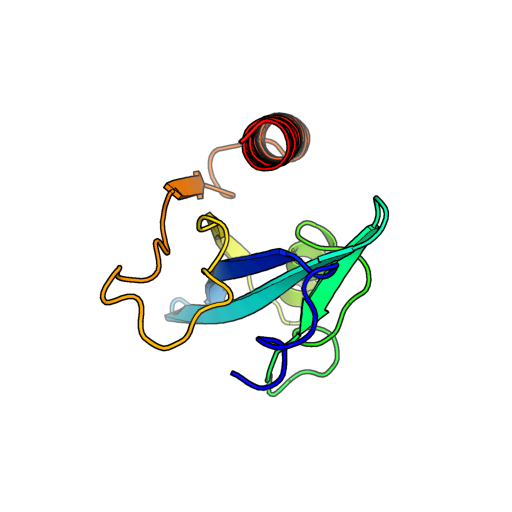4 C CA . LYS A 1 112 ? -1.710 12.411 -4.882 1.00 93.31 112 LYS A CA 1
ATOM 935 C C . LYS A 1 112 ? -0.374 11.680 -4.954 1.00 93.31 112 LYS A C 1
ATOM 937 O O . LYS A 1 112 ? 0.344 11.848 -5.930 1.00 93.31 112 LYS A O 1
ATOM 942 N N . HIS A 1 113 ? -0.088 10.815 -3.985 1.00 92.56 113 HIS A N 1
ATOM 943 C CA . HIS A 1 113 ? 1.150 10.049 -3.968 1.00 92.56 113 HIS A CA 1
ATOM 944 C C . HIS A 1 113 ? 1.284 9.147 -5.198 1.00 92.56 113 HIS A C 1
ATOM 946 O O . HIS A 1 113 ? 2.326 9.144 -5.844 1.00 92.56 113 HIS A O 1
ATOM 952 N N . GLY A 1 114 ? 0.209 8.459 -5.593 1.00 90.25 114 GLY A N 1
ATOM 953 C CA . GLY A 1 114 ? 0.194 7.654 -6.811 1.00 90.25 114 GLY A CA 1
ATOM 954 C C . GLY A 1 114 ? 0.449 8.475 -8.080 1.00 90.25 114 GLY A C 1
ATOM 955 O O . GLY A 1 114 ? 1.119 7.984 -8.982 1.00 90.25 114 GLY A O 1
ATOM 956 N N . ARG A 1 115 ? -0.047 9.720 -8.169 1.00 91.06 115 ARG A N 1
ATOM 957 C CA . ARG A 1 115 ? 0.291 10.646 -9.269 1.00 91.06 115 ARG A CA 1
ATOM 958 C C . ARG A 1 115 ? 1.768 11.030 -9.246 1.00 91.06 115 ARG A C 1
ATOM 960 O O . ARG A 1 115 ? 2.421 10.910 -10.277 1.00 91.06 115 ARG A O 1
ATOM 967 N N . ASP A 1 116 ? 2.283 11.422 -8.085 1.00 91.19 116 ASP A N 1
ATOM 968 C CA . ASP A 1 116 ? 3.672 11.859 -7.918 1.00 91.19 116 ASP A CA 1
ATOM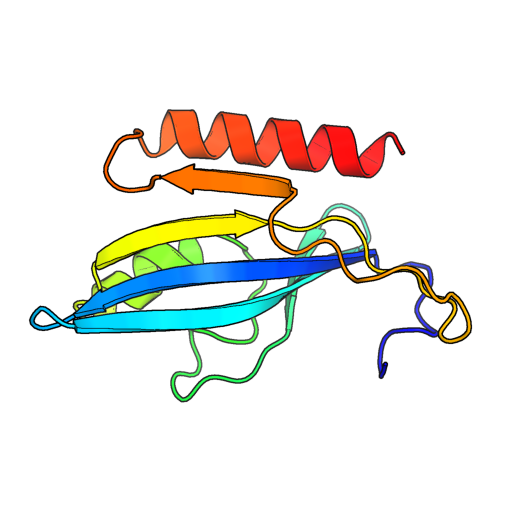 969 C C . ASP A 1 116 ? 4.664 10.733 -8.257 1.00 91.19 116 ASP A C 1
ATOM 971 O O . ASP A 1 116 ? 5.697 10.980 -8.874 1.00 91.19 116 ASP A O 1
ATOM 975 N N . MET A 1 117 ? 4.329 9.482 -7.916 1.00 89.12 117 MET A N 1
ATOM 976 C CA . MET A 1 117 ? 5.128 8.305 -8.275 1.00 89.12 117 MET A CA 1
ATOM 977 C C . MET A 1 117 ? 5.168 8.037 -9.783 1.00 89.12 117 MET A C 1
ATOM 979 O O . MET A 1 117 ? 6.144 7.477 -10.255 1.00 89.12 117 MET A O 1
ATOM 983 N N . ARG A 1 118 ? 4.127 8.408 -10.540 1.00 86.38 118 ARG A N 1
ATOM 984 C CA . ARG A 1 118 ? 4.064 8.197 -12.000 1.00 86.38 118 ARG A CA 1
ATOM 985 C C . ARG A 1 118 ? 4.717 9.313 -12.814 1.00 86.38 118 ARG A C 1
ATOM 987 O O . ARG A 1 118 ? 4.905 9.141 -14.011 1.00 86.38 118 ARG A O 1
ATOM 994 N N . MET A 1 119 ? 4.967 10.469 -12.201 1.00 80.62 119 MET A N 1
ATOM 995 C CA . MET A 1 119 ? 5.616 11.611 -12.856 1.00 80.62 119 MET A CA 1
ATOM 996 C C . MET A 1 119 ? 7.145 11.600 -12.717 1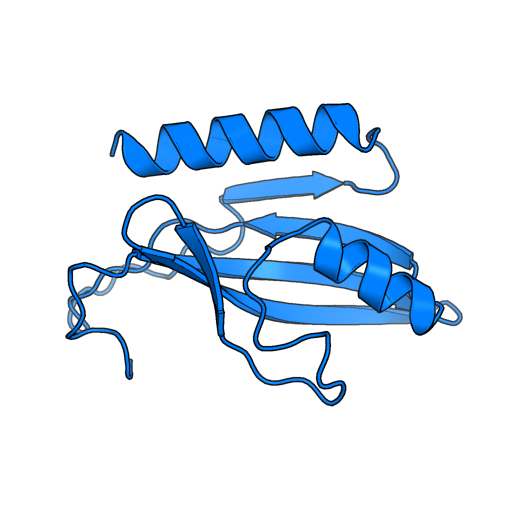.00 80.62 119 MET A C 1
ATOM 998 O O . MET A 1 119 ? 7.804 12.457 -13.302 1.00 80.62 119 MET A O 1
ATOM 1002 N N . LYS A 1 120 ? 7.695 10.669 -11.934 1.00 62.38 120 LYS A N 1
ATOM 1003 C CA . LYS A 1 120 ? 9.133 10.417 -11.798 1.00 62.38 120 LYS A CA 1
ATOM 1004 C C . LYS A 1 120 ? 9.534 9.210 -12.626 1.00 62.38 120 LYS A C 1
ATOM 1006 O O . LYS A 1 120 ? 10.681 9.236 -13.116 1.00 62.38 120 LYS A O 1
#

Secondary structure (DSSP, 8-state):
-TTTT-TT-EEEEEEEEEEETTEEEEEEEEEEEETTEEEEE---SSGGGSSBSS-SHHHHHHHHHTTPEEEEEEE-PPPPS-TT--PPP---SEEE-TTTS-HHHHHHHHHHHHHHHH--

pLDDT: mean 91.98, std 5.26, range [62.38, 97.75]

Organism: Cirrhinus mrigala (NCBI:txid683832)

InterPro domains:
  IPR028131 Tubulinyl-Tyr carboxypeptidase [PF14822] (1-118)
  IPR028131 Tubulinyl-Tyr carboxypeptidase [PTHR15750] (1-120)